Protein AF-A0A3N6A415-F1 (afdb_monomer)

Foldseek 3Di:
DDDDDDDDPPVVVVVVVVVVVVVVVVVVPPDPPPPPDDPVVLVVVLVVVVVCCVPPPCVPDDDDDPDDPPDDFAFQDKDWDPDADVHIWIWTQTQAQAIWIDPHPPPDIDHDCPSDSGNGWNDWYADPVGRVDIDTDD

Nearest PDB structures (foldseek):
  3acp-assembly1_A  TM=6.970E-01  e=1.785E+00  Saccharomyces cerevisiae
  4a2m-assembly2_C  TM=5.249E-01  e=1.175E+00  Bacteroides thetaiotaomicron VPI-5482
  2gnq-assembly1_A  TM=6.948E-01  e=2.267E+00  Homo sapiens
  6ven-assembly1_L  TM=6.297E-01  e=2.135E+00  Saccharomyces cerevisiae

Sequence (138 aa):
MGTRPYGQKQWQWVVSAVLAAALSAAAGLAQAPAVPPDVEVRLTGFEKLQEMRRQTPLGNLAWQFLGPTNISGRVTDVAAATPRGKTYTIYAATATGGVWRTDNEGVTWTPIFEQAPSTSIGDVTLAPSNENIVWIGT

pLDDT: mean 83.42, std 17.09, range [40.12, 98.31]

Structure (mmCIF, N/CA/C/O backbone):
data_AF-A0A3N6A415-F1
#
_entry.id   AF-A0A3N6A415-F1
#
loop_
_atom_site.group_PDB
_atom_site.id
_atom_site.type_symbol
_atom_site.label_atom_id
_atom_site.label_alt_id
_atom_site.label_comp_id
_atom_site.label_asym_id
_atom_site.label_entity_id
_atom_site.label_seq_id
_atom_site.pdbx_PDB_ins_code
_atom_site.Cartn_x
_atom_site.Cartn_y
_atom_site.Cartn_z
_atom_site.occupancy
_atom_site.B_iso_or_equiv
_atom_site.auth_seq_id
_atom_site.auth_comp_id
_atom_site.auth_asym_id
_atom_site.auth_atom_id
_atom_site.pdbx_PDB_model_num
ATOM 1 N N . MET A 1 1 ? 59.124 58.792 -23.014 1.00 42.00 1 MET A N 1
ATOM 2 C CA . MET A 1 1 ? 58.388 58.213 -21.870 1.00 42.00 1 MET A CA 1
ATOM 3 C C . MET A 1 1 ? 56.944 58.034 -22.313 1.00 42.00 1 MET A C 1
ATOM 5 O O . MET A 1 1 ? 56.219 59.011 -22.398 1.00 42.00 1 MET A O 1
ATOM 9 N N . GLY A 1 2 ? 56.568 56.840 -22.767 1.00 40.12 2 GLY A N 1
ATOM 10 C CA . GLY A 1 2 ? 55.241 56.594 -23.333 1.00 40.12 2 GLY A CA 1
ATOM 11 C C . GLY A 1 2 ? 54.891 55.124 -23.182 1.00 40.12 2 GLY A C 1
ATOM 12 O O . GLY A 1 2 ? 55.359 54.293 -23.953 1.00 40.12 2 GLY A O 1
ATOM 13 N N . THR A 1 3 ? 54.125 54.804 -22.146 1.00 52.69 3 THR A N 1
ATOM 14 C CA . THR A 1 3 ? 53.601 53.465 -21.887 1.00 52.69 3 THR A CA 1
ATOM 15 C C . THR A 1 3 ? 52.362 53.252 -22.758 1.00 52.69 3 THR A C 1
ATOM 17 O O . THR A 1 3 ? 51.349 53.929 -22.601 1.00 52.69 3 THR A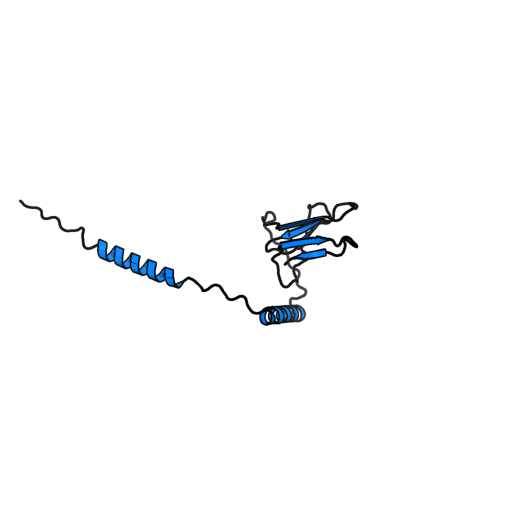 O 1
ATOM 20 N N . ARG A 1 4 ? 52.435 52.325 -23.719 1.00 48.41 4 ARG A N 1
ATOM 21 C CA . ARG A 1 4 ? 51.248 51.838 -24.439 1.00 48.41 4 ARG A CA 1
ATOM 22 C C . ARG A 1 4 ? 50.647 50.656 -23.663 1.00 48.41 4 ARG A C 1
ATOM 24 O O . ARG A 1 4 ? 51.408 49.758 -23.304 1.00 48.41 4 ARG A O 1
ATOM 31 N N . PRO A 1 5 ? 49.325 50.611 -23.416 1.00 51.84 5 PRO A N 1
ATOM 32 C CA . PRO A 1 5 ? 48.692 49.506 -22.709 1.00 51.84 5 PRO A CA 1
ATOM 33 C C . PRO A 1 5 ? 48.391 48.364 -23.690 1.00 51.84 5 PRO A C 1
ATOM 35 O O . PRO A 1 5 ? 47.730 48.568 -24.708 1.00 51.84 5 PRO A O 1
ATOM 38 N N . TYR A 1 6 ? 48.861 47.154 -23.391 1.00 55.06 6 TYR A N 1
ATOM 39 C CA . TYR A 1 6 ? 48.562 45.942 -24.159 1.00 55.06 6 TYR A CA 1
ATOM 40 C C . TYR A 1 6 ? 48.217 44.823 -23.172 1.00 55.06 6 TYR A C 1
ATOM 42 O O . TYR A 1 6 ? 49.012 44.549 -22.278 1.00 55.06 6 TYR A O 1
ATOM 50 N N . GLY A 1 7 ? 47.045 44.187 -23.305 1.00 57.47 7 GLY A N 1
ATOM 51 C CA . GLY A 1 7 ? 46.784 42.947 -22.553 1.00 57.47 7 GLY A CA 1
ATOM 52 C C . GLY A 1 7 ? 45.339 42.511 -22.291 1.00 57.47 7 GLY A C 1
ATOM 53 O O . GLY A 1 7 ? 45.153 41.432 -21.749 1.00 57.47 7 GLY A O 1
ATOM 54 N N . GLN A 1 8 ? 44.305 43.278 -22.653 1.00 55.91 8 GLN A N 1
ATOM 55 C CA . GLN A 1 8 ? 42.926 42.965 -22.213 1.00 55.91 8 GLN A CA 1
ATOM 56 C C . GLN A 1 8 ? 42.009 42.308 -23.271 1.00 55.91 8 GLN A C 1
ATOM 58 O O . GLN A 1 8 ? 40.953 41.795 -22.916 1.00 55.91 8 GLN A O 1
ATOM 63 N N . LYS A 1 9 ? 42.371 42.272 -24.566 1.00 54.88 9 LYS A N 1
ATOM 64 C CA . LYS A 1 9 ? 41.441 41.834 -25.638 1.00 54.88 9 LYS A CA 1
ATOM 65 C C . LYS A 1 9 ? 41.522 40.359 -26.063 1.00 54.88 9 LYS A C 1
ATOM 67 O O . LYS A 1 9 ? 40.580 39.876 -26.680 1.00 54.88 9 LYS A O 1
ATOM 72 N N . GLN A 1 10 ? 42.594 39.629 -25.745 1.00 52.72 10 GLN A N 1
ATOM 73 C CA . GLN A 1 10 ? 42.780 38.248 -26.231 1.00 52.72 10 GLN A CA 1
ATOM 74 C C . GLN A 1 10 ? 41.979 37.203 -25.430 1.00 52.72 10 GLN A C 1
ATOM 76 O O . GLN A 1 10 ? 41.535 36.206 -25.989 1.00 52.72 10 GLN A O 1
ATOM 81 N N . TRP A 1 11 ? 41.736 37.450 -24.141 1.00 53.06 11 TRP A N 1
ATOM 82 C CA . TRP A 1 11 ? 41.048 36.502 -23.257 1.00 53.06 11 TRP A CA 1
ATOM 83 C C . TRP A 1 11 ? 39.522 36.485 -23.419 1.00 53.06 11 TRP A C 1
ATOM 85 O O . TRP A 1 11 ? 38.894 35.463 -23.157 1.00 53.06 11 TRP A O 1
ATOM 95 N N . GLN A 1 12 ? 38.912 37.572 -23.899 1.00 52.28 12 GLN A N 1
ATOM 96 C CA . GLN A 1 12 ? 37.449 37.655 -23.995 1.00 52.28 12 GLN A CA 1
ATOM 97 C C . GLN A 1 12 ? 36.854 36.755 -25.090 1.00 52.28 12 GLN A C 1
ATOM 99 O O . GLN A 1 12 ? 35.773 36.200 -24.898 1.00 52.28 12 GLN A O 1
ATOM 104 N N . TRP A 1 13 ? 37.563 36.540 -26.202 1.00 52.00 13 TRP A N 1
ATOM 105 C CA . TRP A 1 13 ? 37.090 35.657 -27.277 1.00 52.00 13 TRP A CA 1
ATOM 106 C C . TRP A 1 13 ? 37.185 34.176 -26.905 1.00 52.00 13 TRP A C 1
ATOM 108 O O . TRP A 1 13 ? 36.287 33.409 -27.235 1.00 52.00 13 TRP A O 1
ATOM 118 N N . VAL A 1 14 ? 38.227 33.780 -26.164 1.00 59.16 14 VAL A N 1
ATOM 119 C CA . VAL A 1 14 ? 38.411 32.390 -25.714 1.00 59.16 14 VAL A CA 1
ATOM 120 C C . VAL A 1 14 ? 37.367 32.019 -24.661 1.00 59.16 14 VAL A C 1
ATOM 122 O O . VAL A 1 14 ? 36.734 30.974 -24.772 1.00 59.16 14 VAL A O 1
ATOM 125 N N . VAL A 1 15 ? 37.115 32.901 -23.688 1.00 59.19 15 VAL A N 1
ATOM 126 C CA . VAL A 1 15 ? 36.075 32.677 -22.669 1.00 59.19 15 VAL A CA 1
ATOM 127 C C . VAL A 1 15 ? 34.681 32.629 -23.307 1.00 59.19 15 VAL A C 1
ATOM 129 O O . VAL A 1 15 ? 33.895 31.746 -22.974 1.00 59.19 15 VAL A O 1
ATOM 132 N N . SER A 1 16 ? 34.398 33.499 -24.284 1.00 58.72 16 SER A N 1
ATOM 133 C CA . SER A 1 16 ? 33.115 33.497 -25.008 1.00 58.72 16 SER A CA 1
ATOM 134 C C . SER A 1 16 ? 32.921 32.246 -25.873 1.00 58.72 16 SER A C 1
ATOM 136 O O . SER A 1 16 ? 31.821 31.701 -25.920 1.00 58.72 16 SER A O 1
ATOM 138 N N . ALA A 1 17 ? 33.980 31.749 -26.521 1.00 58.44 17 ALA A N 1
ATOM 139 C CA . ALA A 1 17 ? 33.922 30.533 -27.333 1.00 58.44 17 ALA A CA 1
ATOM 140 C C . ALA A 1 17 ? 33.710 29.268 -26.481 1.00 58.44 17 ALA A C 1
ATOM 142 O O . ALA A 1 17 ? 32.936 28.391 -26.864 1.00 58.44 17 ALA A O 1
ATOM 143 N N . VAL A 1 18 ? 34.338 29.190 -25.302 1.00 59.75 18 VAL A N 1
ATOM 144 C CA . VAL A 1 18 ? 34.155 28.069 -24.363 1.00 59.75 18 VAL A CA 1
ATOM 145 C C . VAL A 1 18 ? 32.755 28.090 -23.736 1.00 59.75 18 VAL A C 1
ATOM 147 O O . VAL A 1 18 ? 32.120 27.041 -23.634 1.00 59.75 18 VAL A O 1
ATOM 150 N N . LEU A 1 19 ? 32.221 29.270 -23.395 1.00 53.72 19 LEU A N 1
ATOM 151 C CA . LEU A 1 19 ? 30.842 29.417 -22.908 1.00 53.72 19 LEU A CA 1
ATOM 152 C C . LEU A 1 19 ? 29.796 29.070 -23.978 1.00 53.72 19 LEU A C 1
ATOM 154 O O . LEU A 1 19 ? 28.812 28.403 -23.666 1.00 53.72 19 LEU A O 1
ATOM 158 N N . ALA A 1 20 ? 30.015 29.454 -25.239 1.00 54.91 20 ALA A N 1
ATOM 159 C CA . ALA A 1 20 ? 29.113 29.107 -26.338 1.00 54.91 20 ALA A CA 1
ATOM 160 C C . ALA A 1 20 ? 29.111 27.596 -26.642 1.00 54.91 20 ALA A C 1
ATOM 162 O O . ALA A 1 20 ? 28.049 27.015 -26.880 1.00 54.91 20 ALA A O 1
ATOM 163 N N . ALA A 1 21 ? 30.272 26.936 -26.574 1.00 53.84 21 ALA A N 1
ATOM 164 C CA . ALA A 1 21 ? 30.374 25.486 -26.746 1.00 53.84 21 ALA A CA 1
ATOM 165 C C . ALA A 1 21 ? 29.694 24.714 -25.596 1.00 53.84 21 ALA A C 1
ATOM 167 O O . ALA A 1 21 ? 28.992 23.734 -25.845 1.00 53.84 21 ALA A O 1
ATOM 168 N N . ALA A 1 22 ? 29.824 25.190 -24.352 1.00 53.59 22 ALA A N 1
ATOM 169 C CA . ALA A 1 22 ? 29.167 24.591 -23.189 1.00 53.59 22 ALA A CA 1
ATOM 170 C C . ALA A 1 22 ? 27.634 24.768 -23.203 1.00 53.59 22 ALA A C 1
ATOM 172 O O . ALA A 1 22 ? 26.910 23.838 -22.848 1.00 53.59 22 ALA A O 1
ATOM 173 N N . LEU A 1 23 ? 27.118 25.913 -23.673 1.00 50.44 23 LEU A N 1
ATOM 174 C CA . LEU A 1 23 ? 25.670 26.126 -23.824 1.00 50.44 23 LEU A CA 1
ATOM 175 C C . LEU A 1 23 ? 25.064 25.275 -24.952 1.00 50.44 23 LEU A C 1
ATOM 177 O O . LEU A 1 23 ? 23.938 24.797 -24.834 1.00 50.44 23 LEU A O 1
ATOM 181 N N . SER A 1 24 ? 25.822 25.047 -26.027 1.00 53.75 24 SER A N 1
ATOM 182 C CA . SER A 1 24 ? 25.368 24.249 -27.176 1.00 53.75 24 SER A CA 1
ATOM 183 C C . SER A 1 24 ? 25.317 22.748 -26.864 1.00 53.75 24 SER A C 1
ATOM 185 O O . SER A 1 24 ? 24.456 22.042 -27.381 1.00 53.75 24 SER A O 1
ATOM 187 N N . ALA A 1 25 ? 26.191 22.260 -25.977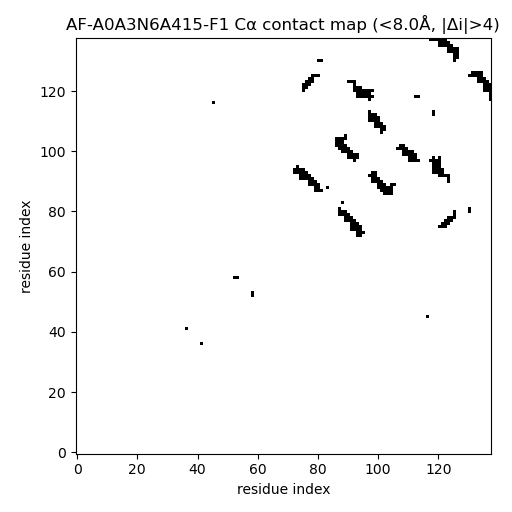 1.00 52.66 25 ALA A N 1
ATOM 188 C CA . ALA A 1 25 ? 26.169 20.871 -25.513 1.00 52.66 25 ALA A CA 1
ATOM 189 C C . ALA A 1 25 ? 24.998 20.577 -24.553 1.00 52.66 25 ALA A C 1
ATOM 191 O O . ALA A 1 25 ? 24.488 19.459 -24.529 1.00 52.66 25 ALA A O 1
ATOM 192 N N . ALA A 1 26 ? 24.527 21.576 -23.798 1.00 53.06 26 ALA A N 1
ATOM 193 C CA . ALA A 1 26 ? 23.403 21.416 -22.873 1.00 53.06 26 ALA A CA 1
ATOM 194 C C . ALA A 1 26 ? 22.036 21.335 -23.584 1.00 53.06 26 ALA A C 1
ATOM 196 O O . ALA A 1 26 ? 21.121 20.680 -23.087 1.00 53.06 26 ALA A O 1
ATOM 197 N N . ALA A 1 27 ? 21.897 21.946 -24.766 1.00 52.75 27 ALA A N 1
ATOM 198 C CA . ALA A 1 27 ? 20.644 21.944 -25.527 1.00 52.75 27 ALA A CA 1
ATOM 199 C C . ALA A 1 27 ? 20.294 20.573 -26.147 1.00 52.75 27 ALA A C 1
ATOM 201 O O . ALA A 1 27 ? 19.138 20.334 -26.489 1.00 52.75 27 ALA A O 1
ATOM 202 N N . GLY A 1 28 ? 21.266 19.660 -26.266 1.00 51.41 28 GLY A N 1
ATOM 203 C CA . GLY A 1 28 ? 21.072 18.316 -26.827 1.00 51.41 28 GLY A CA 1
ATOM 204 C C . GLY A 1 28 ? 20.596 17.250 -25.833 1.00 51.41 28 GLY A C 1
ATOM 205 O O . GLY A 1 28 ? 20.355 16.118 -26.242 1.00 51.41 28 GLY A O 1
ATOM 206 N N . LEU A 1 29 ? 20.462 17.580 -24.542 1.00 60.53 29 LEU A N 1
ATOM 207 C CA . LEU A 1 29 ? 20.059 16.631 -23.490 1.00 60.53 29 LEU A CA 1
ATOM 208 C C . LEU A 1 29 ? 18.565 16.678 -23.148 1.00 60.53 29 LEU A C 1
ATOM 210 O O . LEU A 1 29 ? 18.124 15.988 -22.229 1.00 60.53 29 LEU A O 1
ATOM 214 N N . ALA A 1 30 ? 17.767 17.456 -23.879 1.00 60.34 30 ALA A N 1
ATOM 215 C CA . ALA A 1 30 ? 16.319 17.373 -23.764 1.00 60.34 30 ALA A CA 1
ATOM 216 C C . ALA A 1 30 ? 15.847 16.063 -24.412 1.00 60.34 30 ALA A C 1
ATOM 218 O O . ALA A 1 30 ? 15.520 16.010 -25.596 1.00 60.34 30 ALA A O 1
ATOM 219 N N . GLN A 1 31 ? 15.852 14.984 -23.629 1.00 60.72 31 GLN A N 1
ATOM 220 C CA . GLN A 1 31 ? 15.193 13.740 -23.994 1.00 60.72 31 GLN A CA 1
ATOM 221 C C . GLN A 1 31 ? 13.735 14.088 -24.318 1.00 60.72 31 GLN A C 1
ATOM 223 O O . GLN A 1 31 ? 13.037 14.652 -23.472 1.00 60.72 31 GLN A O 1
ATOM 228 N N . ALA A 1 32 ? 13.288 13.813 -25.548 1.00 59.28 32 ALA A N 1
ATOM 229 C CA . ALA A 1 32 ? 11.878 13.956 -25.895 1.00 59.28 32 ALA A CA 1
ATOM 230 C C . ALA A 1 32 ? 11.041 13.222 -24.830 1.00 59.28 32 ALA A C 1
ATOM 232 O O . ALA A 1 32 ? 11.481 12.159 -24.373 1.00 59.28 32 ALA A O 1
ATOM 233 N N . PRO A 1 33 ? 9.886 13.772 -24.398 1.00 63.38 33 PRO A N 1
ATOM 234 C CA . PRO A 1 33 ? 9.063 13.107 -23.398 1.00 63.38 33 PRO A CA 1
ATOM 235 C C . PRO A 1 33 ? 8.813 11.681 -23.878 1.00 63.38 33 PRO A C 1
ATOM 237 O O . PRO A 1 33 ? 8.356 11.479 -25.004 1.00 63.38 33 PRO A O 1
ATOM 240 N N . ALA A 1 34 ? 9.202 10.700 -23.061 1.00 72.38 34 ALA A N 1
ATOM 241 C CA . ALA A 1 34 ? 9.028 9.304 -23.417 1.00 72.38 34 ALA A CA 1
ATOM 242 C C . ALA A 1 34 ? 7.544 9.090 -23.720 1.00 72.38 34 ALA A C 1
ATOM 244 O O . ALA 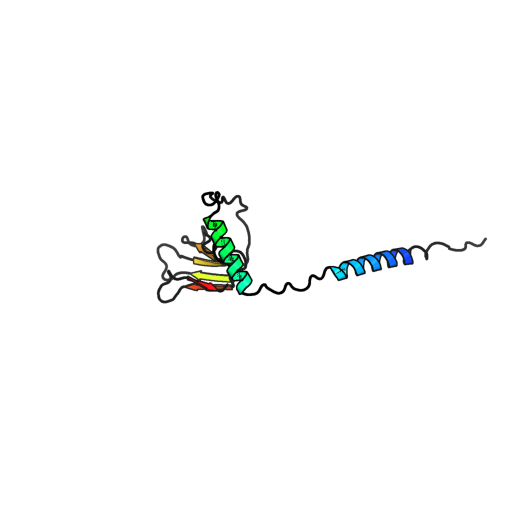A 1 34 ? 6.698 9.318 -22.852 1.00 72.38 34 ALA A O 1
ATOM 245 N N . VAL A 1 35 ? 7.226 8.698 -24.958 1.00 74.00 35 VAL A N 1
ATOM 246 C CA . VAL A 1 35 ? 5.868 8.275 -25.293 1.00 74.00 35 VAL A CA 1
ATOM 247 C C . VAL A 1 35 ? 5.563 7.112 -24.355 1.00 74.00 35 VAL A C 1
ATOM 249 O O . VAL A 1 35 ? 6.331 6.142 -24.345 1.00 74.00 35 VAL A O 1
ATOM 252 N N . PRO A 1 36 ? 4.519 7.208 -23.516 1.00 71.00 36 PRO A N 1
ATOM 253 C CA . PRO A 1 36 ? 4.203 6.124 -22.615 1.00 71.00 36 PRO A CA 1
ATOM 254 C C . PRO A 1 36 ? 3.960 4.868 -23.459 1.00 71.00 36 PRO A C 1
ATOM 256 O O . PRO A 1 36 ? 3.255 4.963 -24.465 1.00 71.00 36 PRO A O 1
ATOM 259 N N . PRO A 1 37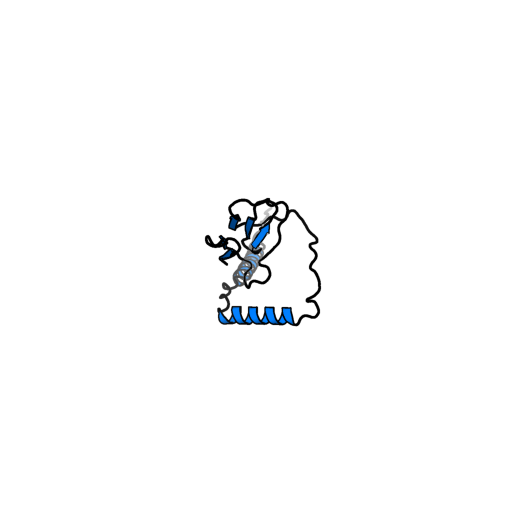 ? 4.540 3.712 -23.094 1.00 74.94 37 PRO A N 1
ATOM 260 C CA . PRO A 1 37 ? 4.330 2.491 -23.854 1.00 74.94 37 PRO A CA 1
ATOM 261 C C . PRO A 1 37 ? 2.833 2.202 -23.943 1.00 74.94 37 PRO A C 1
ATOM 263 O O . PRO A 1 37 ? 2.102 2.447 -22.971 1.00 74.94 37 PRO A O 1
ATOM 266 N N . ASP A 1 38 ? 2.419 1.705 -25.108 1.00 88.94 38 ASP A N 1
ATOM 267 C CA . ASP A 1 38 ? 1.041 1.316 -25.387 1.00 88.94 38 ASP A CA 1
ATOM 268 C C . ASP A 1 38 ? 0.508 0.336 -24.327 1.00 88.94 38 ASP A C 1
ATOM 270 O O . ASP A 1 38 ? 1.277 -0.364 -23.655 1.00 88.94 38 ASP A O 1
ATOM 274 N N . VAL A 1 39 ? -0.815 0.298 -24.153 1.00 86.31 39 VAL A N 1
ATOM 275 C CA . VAL A 1 39 ? -1.462 -0.556 -23.149 1.00 86.31 39 VAL A CA 1
ATOM 276 C C . VAL A 1 39 ? -1.076 -2.022 -23.333 1.00 86.31 39 VAL A C 1
ATOM 278 O O . VAL A 1 39 ? -0.782 -2.697 -22.347 1.00 86.31 39 VAL A O 1
ATOM 281 N N . GLU A 1 40 ? -0.975 -2.493 -24.577 1.00 89.94 40 GLU A N 1
ATOM 282 C CA . GLU A 1 40 ? -0.604 -3.874 -24.877 1.00 89.94 40 GLU A CA 1
ATOM 283 C C . GLU A 1 40 ? 0.820 -4.187 -24.400 1.00 89.94 40 GLU A C 1
ATOM 285 O O . GLU A 1 40 ? 1.062 -5.218 -23.770 1.00 89.94 40 GLU A O 1
ATOM 290 N N . VAL A 1 41 ? 1.756 -3.253 -24.595 1.00 90.25 41 VAL A N 1
ATOM 291 C CA . VAL A 1 41 ? 3.150 -3.385 -24.142 1.00 90.25 41 VAL A CA 1
ATOM 292 C C . VAL A 1 41 ? 3.236 -3.440 -22.614 1.00 90.25 41 VAL A C 1
ATOM 294 O O . VAL A 1 41 ? 4.020 -4.208 -22.055 1.00 90.25 41 VAL A O 1
ATOM 297 N N . ARG A 1 42 ? 2.420 -2.649 -21.908 1.00 87.50 42 ARG A N 1
ATOM 298 C CA . ARG A 1 42 ? 2.378 -2.665 -20.436 1.00 87.50 42 ARG A CA 1
ATOM 299 C C . ARG A 1 42 ? 1.824 -3.980 -19.896 1.00 87.50 42 ARG A C 1
ATOM 301 O O . ARG A 1 42 ? 2.392 -4.531 -18.954 1.00 87.50 42 ARG A O 1
ATOM 308 N N . LEU A 1 43 ? 0.736 -4.473 -20.488 1.00 90.31 43 LEU A N 1
ATOM 309 C CA . LEU A 1 43 ? 0.087 -5.714 -20.066 1.00 90.31 43 LEU A CA 1
ATOM 310 C C . LEU A 1 43 ? 0.991 -6.921 -20.312 1.00 90.31 43 LEU A C 1
ATOM 312 O O . LEU A 1 43 ? 1.262 -7.674 -19.381 1.00 90.31 43 LEU A O 1
ATOM 316 N N . THR A 1 44 ? 1.556 -7.039 -21.513 1.00 93.44 44 THR A N 1
ATOM 317 C CA . THR A 1 44 ? 2.509 -8.113 -21.840 1.00 93.44 44 THR A CA 1
ATOM 318 C C . THR A 1 44 ? 3.762 -8.062 -20.963 1.00 93.44 44 THR A C 1
ATOM 320 O O . THR A 1 44 ? 4.239 -9.096 -20.491 1.00 93.44 44 THR A O 1
ATOM 323 N N . GLY A 1 45 ? 4.279 -6.865 -20.664 1.00 92.19 45 GLY A N 1
ATOM 324 C CA . GLY A 1 45 ? 5.378 -6.688 -19.713 1.00 92.19 45 GLY A CA 1
ATOM 325 C C . GLY A 1 45 ? 5.029 -7.169 -18.300 1.00 92.19 45 GLY A C 1
ATOM 326 O O . GLY A 1 45 ? 5.822 -7.874 -17.669 1.00 92.19 45 GLY A O 1
ATOM 327 N N . PHE A 1 46 ? 3.831 -6.841 -17.810 1.00 92.75 46 PHE A N 1
ATOM 328 C CA . PHE A 1 46 ? 3.354 -7.294 -16.504 1.00 92.75 46 PHE A CA 1
ATOM 329 C C . PHE A 1 46 ? 3.137 -8.813 -16.459 1.00 92.75 46 PHE A C 1
ATOM 331 O O . PHE A 1 46 ? 3.573 -9.464 -15.512 1.00 92.75 46 PHE A O 1
ATOM 338 N N . GLU A 1 47 ? 2.553 -9.412 -17.495 1.00 94.69 47 GLU A N 1
ATOM 339 C CA . GLU A 1 47 ? 2.416 -10.869 -17.611 1.00 94.69 47 GLU A CA 1
ATOM 340 C C . GLU A 1 47 ? 3.778 -11.568 -17.588 1.00 94.69 47 GLU A C 1
ATOM 342 O O . GLU A 1 47 ? 3.971 -12.558 -16.874 1.00 94.69 47 GLU A O 1
ATOM 347 N N . LYS A 1 48 ? 4.761 -11.011 -18.305 1.00 95.38 48 LYS A N 1
ATOM 348 C CA . LYS A 1 48 ? 6.130 -11.526 -18.298 1.00 95.38 48 LYS A CA 1
ATOM 349 C C . LYS A 1 48 ? 6.765 -11.442 -16.910 1.00 95.38 48 LYS A C 1
ATOM 351 O O . LYS A 1 48 ? 7.421 -12.400 -16.497 1.00 95.38 48 LYS A O 1
ATOM 356 N N . LEU A 1 49 ? 6.564 -10.340 -16.180 1.00 93.38 49 LEU A N 1
ATOM 357 C CA . LEU A 1 49 ? 7.001 -10.196 -14.785 1.00 93.38 49 LEU A CA 1
ATOM 358 C C . LEU A 1 49 ? 6.393 -11.292 -13.898 1.00 93.38 49 LEU A C 1
ATOM 360 O O . LEU A 1 49 ? 7.120 -11.926 -13.132 1.00 93.38 49 LEU A O 1
ATOM 364 N N . GLN A 1 50 ? 5.084 -11.531 -14.014 1.00 94.12 50 GLN A N 1
ATOM 365 C CA . GLN A 1 50 ? 4.389 -12.564 -13.241 1.00 94.12 50 GLN A CA 1
ATOM 366 C C . GLN A 1 50 ? 4.953 -13.957 -13.535 1.00 94.12 50 GLN A C 1
ATOM 368 O O . GLN A 1 50 ? 5.176 -14.742 -12.613 1.00 94.12 50 GLN A O 1
ATOM 373 N N . GLU A 1 51 ? 5.259 -14.253 -14.799 1.00 95.62 51 GLU A N 1
ATOM 374 C CA . GLU A 1 51 ? 5.866 -15.530 -15.167 1.00 95.62 51 GLU A CA 1
ATOM 375 C C . GLU A 1 51 ? 7.276 -15.692 -14.590 1.00 95.62 51 GLU A C 1
ATOM 377 O O . GLU A 1 51 ? 7.585 -16.719 -13.988 1.00 95.62 51 GLU A O 1
ATOM 382 N N . MET A 1 52 ? 8.117 -14.659 -14.684 1.00 94.88 52 MET A N 1
ATOM 383 C CA . MET A 1 52 ? 9.453 -14.689 -14.077 1.00 94.88 52 MET A CA 1
ATOM 384 C C . MET A 1 52 ? 9.385 -14.874 -12.557 1.00 94.88 52 MET A C 1
ATOM 386 O O . MET A 1 52 ? 10.194 -15.607 -11.989 1.00 94.88 52 MET A O 1
ATOM 390 N N . ARG A 1 53 ? 8.400 -14.255 -11.895 1.00 91.56 53 ARG A N 1
ATOM 391 C CA . ARG A 1 53 ? 8.173 -14.424 -10.455 1.00 91.56 53 ARG A CA 1
ATOM 392 C C . ARG A 1 53 ? 7.771 -15.858 -10.099 1.00 91.56 53 ARG A C 1
ATOM 394 O O . ARG A 1 53 ? 8.220 -16.353 -9.073 1.00 91.56 53 ARG A O 1
ATOM 401 N N . ARG A 1 54 ? 6.974 -16.535 -10.933 1.00 92.94 54 ARG A N 1
ATOM 402 C CA . ARG A 1 54 ? 6.596 -17.947 -10.729 1.00 92.94 54 ARG A CA 1
ATOM 403 C C . ARG A 1 54 ? 7.751 -18.920 -10.956 1.00 92.94 54 ARG A C 1
ATOM 405 O O . ARG A 1 54 ? 7.828 -19.933 -10.272 1.00 92.94 54 ARG A O 1
ATOM 412 N N . GLN A 1 55 ? 8.628 -18.627 -11.914 1.00 96.12 55 GLN A N 1
ATOM 413 C CA . GLN A 1 55 ? 9.712 -19.529 -12.316 1.00 96.12 55 GLN A CA 1
ATOM 414 C C . GLN A 1 55 ? 11.023 -19.319 -11.545 1.00 96.12 55 GLN A C 1
ATOM 416 O O . GLN A 1 55 ? 11.933 -20.142 -11.649 1.00 96.12 55 GLN A O 1
ATOM 421 N N . THR A 1 56 ? 11.167 -18.213 -10.812 1.00 94.38 56 THR A N 1
ATOM 422 C CA . THR A 1 56 ? 12.446 -17.874 -10.178 1.00 94.38 56 THR A CA 1
ATOM 423 C C . THR A 1 56 ? 12.843 -18.886 -9.095 1.00 94.38 56 THR A C 1
ATOM 425 O O . THR A 1 56 ? 12.067 -19.137 -8.169 1.00 94.38 56 THR A O 1
ATOM 428 N N . PRO A 1 57 ? 14.084 -19.410 -9.115 1.00 94.75 57 PRO A N 1
ATOM 429 C CA . PRO A 1 57 ? 14.586 -20.276 -8.046 1.00 94.75 57 PRO A CA 1
ATOM 430 C C . PRO A 1 57 ? 14.750 -19.530 -6.710 1.00 94.75 57 PRO A C 1
ATOM 432 O O . PRO A 1 57 ? 14.964 -20.153 -5.674 1.00 94.75 57 PRO A O 1
ATOM 435 N N . LEU A 1 58 ? 14.645 -18.196 -6.721 1.00 92.75 58 LEU A N 1
ATOM 436 C CA . LEU A 1 58 ? 14.768 -17.328 -5.550 1.00 92.75 58 LEU A CA 1
ATOM 437 C C . LEU A 1 58 ? 13.413 -16.985 -4.907 1.00 92.75 58 LEU A C 1
ATOM 439 O O . LEU A 1 58 ? 13.374 -16.187 -3.976 1.00 92.75 58 LEU A O 1
ATOM 443 N N . GLY A 1 59 ? 12.302 -17.562 -5.384 1.00 89.25 59 GLY A N 1
ATOM 444 C CA . GLY A 1 59 ? 10.947 -17.174 -4.966 1.00 89.25 59 GLY A CA 1
ATOM 445 C C . GLY A 1 59 ? 10.645 -17.384 -3.478 1.00 89.25 59 GLY A C 1
ATOM 446 O O . GLY A 1 59 ? 9.768 -16.721 -2.936 1.00 89.25 59 GLY A O 1
ATOM 447 N N . ASN A 1 60 ? 11.404 -18.258 -2.811 1.00 91.00 60 ASN A N 1
ATOM 448 C CA . ASN A 1 60 ? 11.247 -18.567 -1.386 1.00 91.00 60 ASN A CA 1
ATOM 449 C C . ASN A 1 60 ? 12.154 -17.728 -0.469 1.00 91.00 60 ASN A C 1
ATOM 451 O O . ASN A 1 60 ? 12.160 -17.946 0.742 1.00 91.00 60 ASN A O 1
ATOM 455 N N . LEU A 1 61 ? 12.950 -16.804 -1.016 1.00 92.44 61 LEU A N 1
ATOM 456 C CA . LEU A 1 61 ? 13.751 -15.904 -0.193 1.00 92.44 61 LEU A CA 1
ATOM 457 C C . LEU A 1 61 ? 12.861 -14.818 0.413 1.00 92.44 61 LEU A C 1
ATOM 459 O O . LEU A 1 61 ? 12.116 -14.136 -0.290 1.00 92.44 61 LEU A O 1
ATOM 463 N N . ALA A 1 62 ? 12.966 -14.642 1.729 1.00 89.12 62 ALA A N 1
ATOM 464 C CA . ALA A 1 62 ? 12.283 -13.568 2.429 1.00 89.12 62 ALA A CA 1
ATOM 465 C C . ALA A 1 62 ? 13.076 -12.263 2.299 1.00 89.12 62 ALA A C 1
ATOM 467 O O . ALA A 1 62 ? 14.276 -12.219 2.581 1.00 89.12 62 ALA A O 1
ATOM 468 N N . TRP A 1 63 ? 12.391 -11.189 1.913 1.00 87.19 63 TRP A N 1
ATOM 469 C CA . TRP A 1 63 ? 12.955 -9.848 1.986 1.00 87.19 63 TRP A CA 1
ATOM 470 C C . TRP A 1 63 ? 13.069 -9.409 3.444 1.00 87.19 63 TRP A C 1
ATOM 472 O O . TRP A 1 63 ? 12.128 -9.548 4.224 1.00 87.19 63 TRP A O 1
ATOM 482 N N . GLN A 1 64 ? 14.224 -8.850 3.801 1.00 89.50 64 GLN A N 1
ATOM 483 C CA . GLN A 1 64 ? 14.457 -8.262 5.112 1.00 89.50 64 GLN A CA 1
ATOM 484 C C . GLN A 1 64 ? 14.585 -6.748 4.979 1.00 89.50 64 GLN A C 1
ATOM 486 O O . GLN A 1 64 ? 15.422 -6.239 4.235 1.00 89.50 64 GLN A O 1
ATOM 491 N N . PHE A 1 65 ? 13.776 -6.024 5.745 1.00 84.75 65 PHE A N 1
ATOM 492 C CA . PHE A 1 65 ? 13.926 -4.586 5.888 1.00 84.75 65 PHE A CA 1
ATOM 493 C C . PHE A 1 65 ? 15.157 -4.271 6.747 1.00 84.75 65 PHE A C 1
ATOM 495 O O . PHE A 1 65 ? 15.245 -4.713 7.892 1.00 84.75 65 PHE A O 1
ATOM 5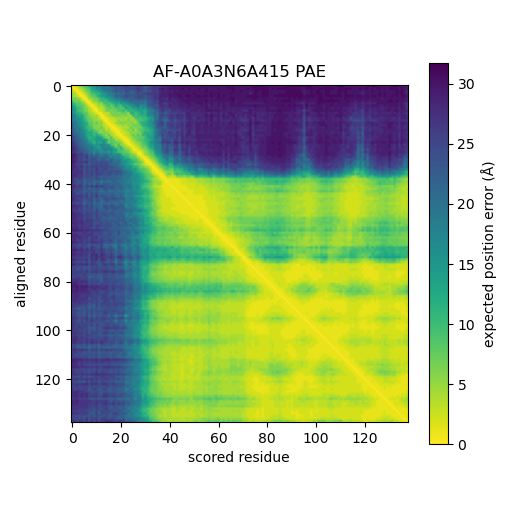02 N N . LEU A 1 66 ? 16.102 -3.504 6.199 1.00 91.44 66 LEU A N 1
ATOM 503 C CA . LEU A 1 66 ? 17.336 -3.112 6.894 1.00 91.44 66 LEU A CA 1
ATOM 504 C C . LEU A 1 66 ? 17.310 -1.668 7.427 1.00 91.44 66 LEU A C 1
ATOM 506 O O . LEU A 1 66 ? 18.269 -1.237 8.063 1.00 91.44 66 LEU A O 1
ATOM 510 N N . GLY A 1 67 ? 16.217 -0.927 7.216 1.00 87.69 67 GLY A N 1
ATOM 511 C CA . GLY A 1 67 ? 16.106 0.484 7.596 1.00 87.69 67 GLY A CA 1
ATOM 512 C C . GLY A 1 67 ? 16.419 1.462 6.454 1.00 87.69 67 GLY A C 1
ATOM 513 O O . GLY A 1 67 ? 16.681 1.030 5.329 1.00 87.69 67 GLY A O 1
ATOM 514 N N . PRO A 1 68 ? 16.396 2.784 6.732 1.00 84.88 68 PRO A N 1
ATOM 515 C CA . PRO A 1 68 ? 16.110 3.425 8.026 1.00 84.88 68 PRO A CA 1
ATOM 516 C C . PRO A 1 68 ? 14.608 3.433 8.368 1.00 84.88 68 PRO A C 1
ATOM 518 O O . PRO A 1 68 ? 13.773 3.375 7.481 1.00 84.88 68 PRO A O 1
ATOM 521 N N . THR A 1 69 ? 14.228 3.493 9.648 1.00 80.88 69 THR A N 1
ATOM 522 C CA . THR A 1 69 ? 12.813 3.391 10.085 1.00 80.88 69 THR A CA 1
ATOM 523 C C . THR A 1 69 ? 12.030 4.708 10.025 1.00 80.88 69 THR A C 1
ATOM 525 O O . THR A 1 69 ? 10.836 4.722 10.300 1.00 80.88 69 THR A O 1
ATOM 528 N N . ASN A 1 70 ? 12.682 5.821 9.683 1.00 82.25 70 ASN A N 1
ATOM 529 C CA . ASN A 1 70 ? 12.124 7.177 9.723 1.00 82.25 70 ASN A CA 1
ATOM 530 C C . ASN A 1 70 ? 11.947 7.799 8.325 1.00 82.25 70 ASN A C 1
ATOM 532 O O . ASN A 1 70 ? 12.152 8.999 8.140 1.00 82.25 70 ASN A O 1
ATOM 536 N N . ILE A 1 71 ? 11.612 6.984 7.327 1.00 80.12 71 ILE A N 1
ATOM 537 C CA . ILE A 1 71 ? 11.459 7.432 5.939 1.00 80.12 71 ILE A CA 1
ATOM 538 C C . ILE A 1 71 ? 10.149 8.214 5.796 1.00 80.12 71 ILE A C 1
ATOM 540 O O . ILE A 1 71 ? 9.099 7.750 6.239 1.00 80.12 71 ILE A O 1
ATOM 544 N N . SER A 1 72 ? 10.203 9.393 5.174 1.00 83.62 72 SER A N 1
ATOM 545 C CA . SER A 1 72 ? 8.998 10.138 4.804 1.00 83.62 72 SER A CA 1
ATOM 546 C C . SER A 1 72 ? 8.469 9.691 3.438 1.00 83.62 72 SER A C 1
ATOM 548 O O . SER A 1 72 ? 9.172 9.075 2.638 1.00 83.62 72 SER A O 1
ATOM 550 N N . GLY A 1 73 ? 7.212 10.018 3.158 1.00 89.12 73 GLY A N 1
ATOM 551 C CA . GLY A 1 73 ? 6.571 9.756 1.877 1.00 89.12 73 GLY A CA 1
ATOM 552 C C . GLY A 1 73 ? 5.339 10.636 1.708 1.00 89.12 73 GLY A C 1
ATOM 553 O O . GLY A 1 73 ? 4.866 11.248 2.666 1.00 89.12 73 GLY A O 1
ATOM 554 N N . ARG A 1 74 ? 4.818 10.715 0.480 1.00 95.75 74 ARG A N 1
ATOM 555 C CA . ARG A 1 74 ? 3.564 11.424 0.203 1.00 95.75 74 ARG A CA 1
ATOM 556 C C . ARG A 1 74 ? 2.399 10.446 0.297 1.00 95.75 74 ARG A C 1
ATOM 558 O O . ARG A 1 74 ? 2.260 9.584 -0.571 1.00 95.75 74 ARG A O 1
ATOM 565 N N . VAL A 1 75 ? 1.581 10.615 1.330 1.00 96.56 75 VAL A N 1
ATOM 566 C CA . VAL A 1 75 ? 0.270 9.967 1.453 1.00 96.56 75 VAL A CA 1
ATOM 567 C C . VAL A 1 75 ? -0.722 10.775 0.625 1.00 96.56 75 VAL A C 1
ATOM 569 O O . VAL A 1 75 ? -0.789 11.996 0.764 1.00 96.56 75 VAL A O 1
ATOM 572 N N . THR A 1 76 ? -1.407 10.108 -0.293 1.00 97.81 76 THR A N 1
ATOM 573 C CA . THR A 1 76 ? -2.376 10.720 -1.211 1.00 97.81 76 THR A CA 1
ATOM 574 C C . THR A 1 76 ? -3.793 10.628 -0.673 1.00 97.81 76 THR A C 1
ATOM 576 O O . THR A 1 76 ? -4.551 11.573 -0.857 1.00 97.81 76 THR A O 1
ATOM 579 N N . ASP A 1 77 ? -4.109 9.545 0.038 1.00 98.31 77 ASP A N 1
ATOM 580 C CA . ASP A 1 77 ? -5.422 9.313 0.630 1.00 98.31 77 ASP A CA 1
ATOM 581 C C . ASP A 1 77 ? -5.354 8.312 1.807 1.00 98.31 77 ASP A C 1
ATOM 583 O O . ASP A 1 77 ? -4.381 7.558 1.944 1.00 98.31 77 ASP A O 1
ATOM 587 N N . VAL A 1 78 ? -6.362 8.332 2.684 1.00 97.62 78 VAL A N 1
ATOM 588 C CA . VAL A 1 78 ? -6.488 7.456 3.858 1.00 97.62 78 VAL A CA 1
ATOM 589 C C . VAL A 1 78 ? -7.936 7.004 4.030 1.00 97.62 78 VAL A C 1
ATOM 591 O O . VAL A 1 78 ? -8.836 7.828 4.172 1.00 97.62 78 VAL A O 1
ATOM 594 N N . ALA A 1 79 ? -8.142 5.693 4.165 1.00 97.94 79 ALA A N 1
ATOM 595 C CA . ALA A 1 79 ? -9.438 5.101 4.488 1.00 97.94 79 ALA A CA 1
ATOM 596 C C . ALA A 1 79 ? -9.372 4.313 5.799 1.00 97.94 79 ALA A C 1
ATOM 598 O O . ALA A 1 79 ? -8.386 3.633 6.079 1.00 97.94 79 ALA A O 1
ATOM 599 N N . ALA A 1 80 ? -10.429 4.370 6.606 1.00 97.25 80 ALA A N 1
ATOM 600 C CA . ALA A 1 80 ? -10.523 3.633 7.863 1.00 97.25 80 ALA A CA 1
ATOM 601 C C . ALA A 1 80 ? -11.827 2.839 7.920 1.00 97.25 80 ALA A C 1
ATOM 603 O O . ALA A 1 80 ? -12.881 3.353 7.552 1.00 97.25 80 ALA A O 1
ATOM 604 N N . ALA A 1 81 ? -11.735 1.601 8.399 1.00 96.06 81 ALA A N 1
ATOM 605 C CA . ALA A 1 81 ? -12.885 0.728 8.574 1.00 96.06 81 ALA A CA 1
ATOM 606 C C . ALA A 1 81 ? -13.773 1.200 9.739 1.00 96.06 81 ALA A C 1
ATOM 608 O O . ALA A 1 81 ? -13.274 1.620 10.793 1.00 96.06 81 ALA A O 1
ATOM 609 N N . THR A 1 82 ? -15.088 1.107 9.558 1.00 93.75 82 THR A N 1
ATOM 610 C CA . THR A 1 82 ? -16.123 1.480 10.512 1.00 93.75 82 THR A CA 1
ATOM 611 C C . THR A 1 82 ? -17.206 0.392 10.656 1.00 93.75 82 THR A C 1
ATOM 613 O O . THR A 1 82 ? -17.648 -0.205 9.680 1.00 93.75 82 THR A O 1
ATOM 616 N N . PRO A 1 83 ? -17.710 0.134 11.880 1.00 92.19 83 PRO A N 1
ATOM 617 C CA . PRO A 1 83 ? -17.319 0.743 13.148 1.00 92.19 83 PRO A CA 1
ATOM 618 C C . PRO A 1 83 ? -15.952 0.237 13.638 1.00 92.19 83 PRO A C 1
ATOM 620 O O . PRO A 1 83 ? -15.440 -0.783 13.184 1.00 92.19 83 PRO A O 1
ATOM 623 N N . ARG A 1 84 ? -15.369 0.937 14.618 1.00 92.00 84 ARG A N 1
ATOM 624 C CA . ARG A 1 84 ? -14.135 0.492 15.281 1.00 92.00 84 ARG A CA 1
ATOM 625 C C . ARG A 1 84 ? -14.333 -0.902 15.889 1.00 92.00 84 ARG A C 1
ATOM 627 O O . ARG A 1 84 ? -15.272 -1.108 16.656 1.00 92.00 84 ARG A O 1
ATOM 634 N N . GLY A 1 85 ? -13.419 -1.824 15.591 1.00 90.19 85 GLY A N 1
ATOM 635 C CA . GLY A 1 85 ? -13.303 -3.098 16.298 1.00 90.19 85 GLY A CA 1
ATOM 636 C C . GLY A 1 85 ? -12.573 -2.931 17.636 1.00 90.19 85 GLY A C 1
ATOM 637 O O . GLY A 1 85 ? -12.787 -1.970 18.372 1.00 90.19 85 GLY A O 1
ATOM 638 N N . LYS A 1 86 ? -11.643 -3.846 17.945 1.00 93.94 86 LYS A N 1
ATOM 639 C CA . LYS A 1 86 ? -10.697 -3.659 19.065 1.00 93.94 86 LYS A CA 1
ATOM 640 C C . LYS A 1 86 ? -9.782 -2.445 18.834 1.00 93.94 86 LYS A C 1
ATOM 642 O O . LYS A 1 86 ? -9.432 -1.739 19.773 1.00 93.94 86 LYS A O 1
ATOM 647 N N . THR A 1 87 ? -9.419 -2.234 17.577 1.00 95.75 87 THR A N 1
ATOM 648 C CA . THR A 1 87 ? -8.593 -1.153 17.031 1.00 95.75 87 THR A CA 1
ATOM 649 C C . THR A 1 87 ? -9.187 -0.739 15.683 1.00 95.75 87 THR A C 1
ATOM 651 O O . THR A 1 87 ? -10.035 -1.450 15.134 1.00 95.75 87 THR A O 1
ATOM 654 N N . TYR A 1 88 ? -8.780 0.414 15.149 1.00 95.75 88 TYR A N 1
ATOM 655 C CA . TYR A 1 88 ? -9.091 0.754 13.758 1.00 95.75 88 TYR A CA 1
ATOM 656 C C . TYR A 1 88 ? -8.192 -0.025 12.794 1.00 95.75 88 TYR A C 1
ATOM 658 O O . TYR A 1 88 ? -6.970 -0.052 12.971 1.00 95.75 88 TYR A O 1
ATOM 666 N N . THR A 1 89 ? -8.803 -0.589 11.751 1.00 96.94 89 THR A N 1
ATOM 667 C CA . THR A 1 89 ? -8.084 -0.965 10.532 1.00 96.94 89 THR A CA 1
ATOM 668 C C . THR A 1 89 ? -8.038 0.262 9.628 1.00 96.94 89 THR A C 1
ATOM 670 O O . THR A 1 89 ? -9.080 0.835 9.307 1.00 96.94 89 THR A O 1
ATOM 673 N N . ILE A 1 90 ? -6.835 0.694 9.258 1.00 97.81 90 ILE A N 1
ATOM 674 C CA . ILE A 1 90 ? -6.602 1.905 8.463 1.00 97.81 90 ILE A CA 1
ATOM 675 C C . ILE A 1 90 ? -5.740 1.539 7.258 1.00 97.81 90 ILE A C 1
ATOM 677 O O . ILE A 1 90 ? -4.796 0.755 7.369 1.00 97.81 90 ILE A O 1
ATOM 681 N N . TYR A 1 91 ? -6.061 2.131 6.117 1.00 97.88 91 TYR A N 1
ATOM 682 C CA . TYR A 1 91 ? -5.359 2.002 4.853 1.00 97.88 91 TYR A CA 1
ATOM 683 C C . TYR A 1 91 ? -4.810 3.367 4.448 1.00 97.88 91 TYR A C 1
ATOM 685 O O . TYR A 1 91 ? -5.523 4.363 4.517 1.00 97.88 91 TYR A O 1
ATOM 693 N N . ALA A 1 92 ? -3.557 3.413 4.012 1.00 97.44 92 ALA A N 1
ATOM 694 C CA . ALA A 1 92 ? -2.912 4.611 3.495 1.00 97.44 92 ALA A CA 1
ATOM 695 C C . ALA A 1 92 ? -2.474 4.372 2.048 1.00 97.44 92 ALA A C 1
ATOM 697 O O . ALA A 1 92 ? -1.668 3.476 1.774 1.00 97.44 92 ALA A O 1
ATOM 698 N N . ALA A 1 93 ? -2.999 5.181 1.131 1.00 97.62 93 ALA A N 1
ATOM 699 C CA . ALA A 1 93 ? -2.537 5.264 -0.245 1.00 97.62 93 ALA A CA 1
ATOM 700 C C . ALA A 1 93 ? -1.310 6.173 -0.319 1.00 97.62 93 ALA A C 1
ATOM 702 O O . ALA A 1 93 ? -1.268 7.248 0.283 1.00 97.62 93 ALA A O 1
ATOM 703 N N . THR A 1 94 ? -0.293 5.749 -1.063 1.00 96.62 94 THR A N 1
ATOM 704 C CA . THR A 1 94 ? 0.932 6.531 -1.228 1.00 96.62 94 THR A CA 1
ATOM 705 C C . THR A 1 94 ? 1.211 6.813 -2.695 1.00 96.62 94 THR A C 1
ATOM 707 O O . THR A 1 94 ? 0.905 6.018 -3.581 1.00 96.62 94 THR A O 1
ATOM 710 N N . ALA A 1 95 ? 1.850 7.950 -2.956 1.00 95.88 95 ALA A N 1
ATOM 711 C CA . ALA A 1 95 ? 2.087 8.419 -4.315 1.00 95.88 95 ALA A CA 1
ATOM 712 C C . ALA A 1 95 ? 2.974 7.499 -5.169 1.00 95.88 95 ALA A C 1
ATOM 714 O O . ALA A 1 95 ? 2.879 7.556 -6.388 1.00 95.88 95 ALA A O 1
ATOM 715 N N . THR A 1 96 ? 3.873 6.720 -4.560 1.00 92.25 96 THR A N 1
ATOM 716 C CA . THR A 1 96 ? 4.812 5.830 -5.275 1.00 92.25 96 THR A CA 1
ATOM 717 C C . THR A 1 96 ? 5.142 4.534 -4.526 1.00 92.25 96 THR A C 1
ATOM 719 O O . THR A 1 96 ? 5.927 3.729 -5.028 1.00 92.25 96 THR A O 1
ATOM 722 N N . GLY A 1 97 ? 4.574 4.320 -3.335 1.00 92.38 97 GLY A N 1
ATOM 723 C CA . GLY A 1 97 ? 4.891 3.202 -2.441 1.00 92.38 97 GLY A CA 1
ATOM 724 C C . GLY A 1 97 ? 3.746 2.205 -2.256 1.00 92.38 97 GLY A C 1
ATOM 725 O O . GLY A 1 97 ? 3.774 1.436 -1.299 1.00 92.38 97 GLY A O 1
ATOM 726 N N . GLY A 1 98 ? 2.726 2.235 -3.119 1.00 95.75 98 GLY A N 1
ATOM 727 C CA . GLY A 1 98 ? 1.560 1.364 -3.013 1.00 95.75 98 GLY A CA 1
ATOM 728 C C . GLY A 1 98 ? 0.638 1.712 -1.841 1.00 95.75 98 GLY A C 1
ATOM 729 O O . GLY A 1 98 ? 0.546 2.866 -1.409 1.00 95.75 98 GLY A O 1
ATOM 730 N N . VAL A 1 99 ? -0.064 0.693 -1.343 1.00 97.06 99 VAL A N 1
ATOM 731 C CA . VAL A 1 99 ? -1.038 0.800 -0.251 1.00 97.06 99 VAL A CA 1
ATOM 732 C C . VAL A 1 99 ? -0.507 0.081 0.977 1.00 97.06 99 VAL A C 1
ATOM 734 O O . VAL A 1 99 ? -0.031 -1.056 0.891 1.00 97.06 99 VAL A O 1
ATOM 737 N N . TRP A 1 100 ? -0.642 0.742 2.119 1.00 96.12 100 TRP A N 1
ATOM 738 C CA . TRP A 1 100 ? -0.230 0.240 3.420 1.00 96.12 100 TRP A CA 1
ATOM 739 C C . TRP A 1 100 ? -1.449 0.060 4.311 1.00 96.12 100 TRP A C 1
ATOM 741 O O . TRP A 1 100 ? -2.343 0.899 4.308 1.00 96.12 100 TRP A O 1
ATOM 751 N N . ARG A 1 101 ? -1.476 -1.018 5.090 1.00 96.81 101 ARG A N 1
ATOM 752 C CA . ARG A 1 101 ? -2.529 -1.320 6.062 1.00 96.81 101 ARG A CA 1
ATOM 753 C C . ARG A 1 101 ? -1.954 -1.360 7.470 1.00 96.81 101 ARG A C 1
ATOM 755 O O . ARG A 1 101 ? -0.870 -1.895 7.681 1.00 96.81 101 ARG A O 1
ATOM 762 N N . THR A 1 102 ? -2.710 -0.868 8.436 1.00 97.25 102 THR A N 1
ATOM 763 C CA . THR A 1 102 ? -2.472 -1.078 9.864 1.00 97.25 102 THR A CA 1
ATOM 764 C C . THR A 1 102 ? -3.732 -1.640 10.509 1.00 97.25 102 THR A C 1
ATOM 766 O O . THR A 1 102 ? -4.838 -1.235 10.167 1.00 97.25 102 THR A O 1
ATOM 769 N N . ASP A 1 103 ? -3.557 -2.567 11.448 1.00 96.75 103 ASP A N 1
ATOM 770 C CA . ASP A 1 103 ? -4.625 -3.098 12.308 1.00 96.75 103 ASP A CA 1
ATOM 771 C C . ASP A 1 103 ? -4.423 -2.685 13.776 1.00 96.75 103 ASP A C 1
ATOM 773 O O . ASP A 1 103 ? -5.059 -3.217 14.685 1.00 96.75 103 ASP A O 1
ATOM 777 N N . ASN A 1 104 ? -3.491 -1.767 14.038 1.00 96.00 104 ASN A N 1
ATOM 778 C CA . ASN A 1 104 ? -3.120 -1.321 15.378 1.00 96.00 104 ASN A CA 1
ATOM 779 C C . ASN A 1 104 ? -2.934 0.197 15.442 1.00 96.00 104 ASN A C 1
ATOM 781 O O . ASN A 1 104 ? -1.988 0.686 16.052 1.00 96.00 104 ASN A O 1
ATOM 785 N N . GLU A 1 105 ? -3.858 0.933 14.817 1.00 94.94 105 GLU A N 1
ATOM 786 C CA . GLU A 1 105 ? -3.968 2.397 14.941 1.00 94.94 105 GLU A CA 1
ATOM 787 C C . GLU A 1 105 ? -2.692 3.146 14.521 1.00 94.94 105 GLU A C 1
ATOM 789 O O . GLU A 1 105 ? -2.371 4.207 15.046 1.00 94.94 105 GLU A O 1
ATOM 794 N N . GLY A 1 106 ? -1.959 2.593 13.549 1.00 93.69 106 GLY A N 1
ATOM 795 C CA . GLY A 1 106 ? -0.777 3.221 12.964 1.00 93.69 106 GLY A CA 1
ATOM 796 C C . GLY A 1 106 ? 0.541 2.916 13.673 1.00 93.69 106 GLY A C 1
ATOM 797 O O . GLY A 1 106 ? 1.562 3.472 13.270 1.00 93.69 106 GLY A O 1
ATOM 798 N N . VAL A 1 107 ? 0.557 2.026 14.676 1.00 93.81 107 VAL A N 1
ATOM 799 C CA . VAL A 1 107 ? 1.799 1.601 15.353 1.00 93.81 107 VAL A CA 1
ATOM 800 C C . VAL A 1 107 ? 2.706 0.811 14.405 1.00 93.81 107 VAL A C 1
ATOM 802 O O . VAL A 1 107 ? 3.914 1.036 14.374 1.00 93.81 107 VAL A O 1
ATOM 805 N N . THR A 1 108 ? 2.139 -0.097 13.607 1.00 92.62 108 THR A N 1
ATOM 806 C CA . THR A 1 108 ? 2.860 -0.823 12.550 1.00 92.62 108 THR A CA 1
ATOM 807 C C . THR A 1 108 ? 2.048 -0.872 11.267 1.00 92.62 108 THR A C 1
ATOM 809 O O . THR A 1 108 ? 0.821 -0.973 11.311 1.00 92.62 108 THR A O 1
ATOM 812 N N . TRP A 1 109 ? 2.747 -0.880 10.133 1.00 93.50 109 TRP A N 1
ATOM 813 C CA . TRP A 1 109 ? 2.148 -0.907 8.804 1.00 93.50 109 TRP A CA 1
ATOM 814 C C . TRP A 1 109 ? 2.665 -2.092 7.990 1.00 93.50 109 TRP A C 1
ATOM 816 O O . TRP A 1 109 ? 3.849 -2.424 8.037 1.00 93.50 109 TRP A O 1
ATOM 826 N N . THR A 1 110 ? 1.773 -2.712 7.227 1.00 93.69 110 THR A N 1
ATOM 827 C CA . THR A 1 110 ? 2.063 -3.816 6.311 1.00 93.69 110 THR A CA 1
ATOM 828 C C . THR A 1 110 ? 1.732 -3.375 4.886 1.00 93.69 110 THR A C 1
ATOM 830 O O . THR A 1 110 ? 0.620 -2.888 4.659 1.00 93.69 110 THR A O 1
ATOM 833 N N . PRO A 1 111 ? 2.648 -3.524 3.914 1.00 93.75 111 PRO A N 1
ATOM 834 C CA . PRO A 1 111 ? 2.333 -3.244 2.521 1.00 93.75 111 PRO A CA 1
ATOM 835 C C . PRO A 1 111 ? 1.391 -4.330 1.980 1.00 93.75 111 PRO A C 1
ATOM 837 O O . PRO A 1 111 ? 1.600 -5.518 2.215 1.00 93.75 111 PRO A O 1
ATOM 840 N N . ILE A 1 112 ? 0.334 -3.935 1.267 1.00 94.62 112 ILE A N 1
ATOM 841 C CA . ILE A 1 112 ? -0.681 -4.871 0.736 1.00 94.62 112 ILE A CA 1
ATOM 842 C C . ILE A 1 112 ? -0.831 -4.812 -0.791 1.00 94.62 112 ILE A C 1
ATOM 844 O O . ILE A 1 112 ? -1.655 -5.525 -1.356 1.00 94.62 112 ILE A O 1
ATOM 848 N N . PHE A 1 113 ? -0.039 -3.976 -1.470 1.00 94.19 113 PHE A N 1
ATOM 849 C CA . PHE A 1 113 ? -0.175 -3.697 -2.908 1.00 94.19 113 PHE A CA 1
ATOM 850 C C . PHE A 1 113 ? 1.133 -3.895 -3.699 1.00 94.19 113 PHE A C 1
ATOM 852 O O . 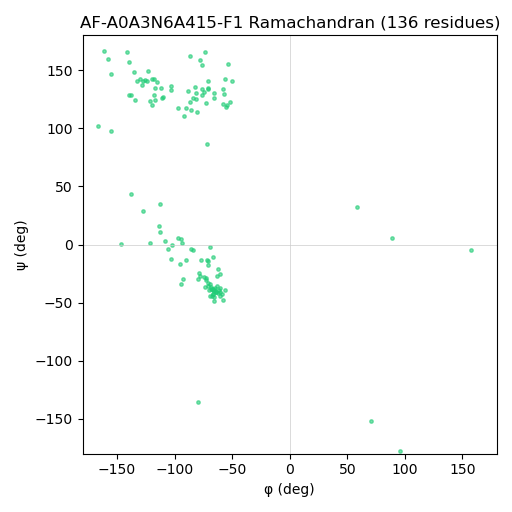PHE A 1 113 ? 1.369 -3.251 -4.714 1.00 94.19 113 PHE A O 1
ATOM 859 N N . GLU A 1 114 ? 2.012 -4.790 -3.243 1.00 88.69 114 GLU A N 1
ATOM 860 C CA . GLU A 1 114 ? 3.362 -4.974 -3.816 1.00 88.69 114 GLU A CA 1
ATOM 861 C C . GLU A 1 114 ? 3.397 -5.757 -5.138 1.00 88.69 114 GLU A C 1
ATOM 863 O O . GLU A 1 114 ? 4.427 -5.834 -5.810 1.00 88.69 114 GLU A O 1
ATOM 868 N N . GLN A 1 115 ? 2.296 -6.417 -5.496 1.00 88.81 115 GLN A N 1
ATOM 869 C CA . GLN A 1 115 ? 2.232 -7.307 -6.663 1.00 88.81 115 GLN A CA 1
ATOM 870 C C . GLN A 1 115 ? 1.418 -6.723 -7.822 1.00 88.81 115 GLN A C 1
ATOM 872 O O . GLN A 1 115 ? 1.225 -7.392 -8.837 1.00 88.81 115 GLN A O 1
ATOM 877 N N . ALA A 1 116 ? 0.940 -5.493 -7.657 1.00 90.56 116 ALA A N 1
ATOM 878 C CA . ALA A 1 116 ? 0.159 -4.779 -8.647 1.00 90.56 116 ALA A CA 1
ATOM 879 C C . ALA A 1 116 ? 1.048 -4.195 -9.764 1.00 90.56 116 ALA A C 1
ATOM 881 O O . ALA A 1 116 ? 2.248 -3.995 -9.565 1.00 90.56 116 ALA A O 1
ATOM 882 N N . PRO A 1 117 ? 0.476 -3.891 -10.943 1.00 88.94 117 PRO A N 1
ATOM 883 C CA . PRO A 1 117 ? 1.216 -3.302 -12.062 1.00 88.94 117 PRO A CA 1
ATOM 884 C C . PRO A 1 117 ? 1.629 -1.836 -11.837 1.00 88.94 117 PRO A C 1
ATOM 886 O O . PRO A 1 117 ? 2.463 -1.324 -12.579 1.00 88.94 117 PRO A O 1
ATOM 889 N N . SER A 1 118 ? 1.056 -1.159 -10.836 1.00 90.12 118 SER A N 1
ATOM 890 C CA . SER A 1 118 ? 1.372 0.225 -10.468 1.00 90.12 118 SER A CA 1
ATOM 891 C C . SER A 1 118 ? 1.640 0.327 -8.971 1.00 90.12 118 SER A C 1
ATOM 893 O O . SER A 1 118 ? 0.958 -0.308 -8.170 1.00 90.12 118 SER A O 1
ATOM 895 N N . THR A 1 119 ? 2.607 1.162 -8.594 1.00 92.81 119 THR A N 1
ATOM 896 C CA . THR A 1 119 ? 2.841 1.567 -7.199 1.00 92.81 119 THR A CA 1
ATOM 897 C C . THR A 1 119 ? 2.384 2.999 -6.921 1.00 9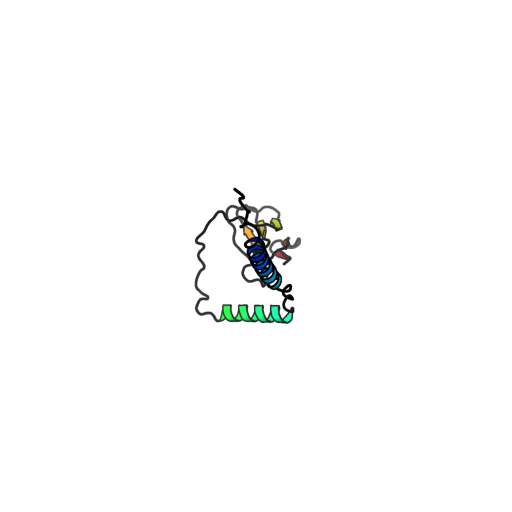2.81 119 THR A C 1
ATOM 899 O O . THR A 1 119 ? 2.469 3.458 -5.781 1.00 92.81 119 THR A O 1
ATOM 902 N N . SER A 1 120 ? 1.918 3.711 -7.951 1.00 94.75 120 SER A N 1
ATOM 903 C CA . SER A 1 120 ? 1.361 5.054 -7.829 1.00 94.75 120 SER A CA 1
ATOM 904 C C . SER A 1 120 ? -0.108 4.947 -7.484 1.00 94.75 120 SER A C 1
ATOM 906 O O . SER A 1 120 ? -0.871 4.422 -8.288 1.00 94.75 120 SER A O 1
ATOM 908 N N . ILE A 1 121 ? -0.484 5.422 -6.298 1.00 97.38 121 ILE A N 1
ATOM 909 C CA . ILE A 1 121 ? -1.859 5.351 -5.812 1.00 97.38 121 ILE A CA 1
ATOM 910 C C . ILE A 1 121 ? -2.401 6.763 -5.630 1.00 97.38 121 ILE A C 1
ATOM 912 O O . ILE A 1 121 ? -1.812 7.583 -4.919 1.00 97.38 121 ILE A O 1
ATOM 916 N N . GLY A 1 122 ? -3.519 7.048 -6.286 1.00 96.88 122 GLY A N 1
ATOM 917 C CA . GLY A 1 122 ? -4.234 8.315 -6.185 1.00 96.88 122 GLY A CA 1
ATOM 918 C C . GLY A 1 122 ? -5.335 8.314 -5.127 1.00 96.88 122 GLY A C 1
ATOM 919 O O . GLY A 1 122 ? -5.598 9.371 -4.568 1.00 96.88 122 GLY A O 1
ATOM 920 N N . ASP A 1 123 ? -5.946 7.157 -4.859 1.00 97.38 123 ASP A N 1
ATOM 921 C CA . ASP A 1 123 ? -7.158 7.048 -4.035 1.00 97.38 123 ASP A CA 1
ATOM 922 C C . ASP A 1 123 ? -7.292 5.648 -3.408 1.00 97.38 123 ASP A C 1
ATOM 924 O O . ASP A 1 123 ? -6.895 4.651 -4.028 1.00 97.38 123 ASP A O 1
ATOM 928 N N . VAL A 1 124 ? -7.855 5.554 -2.200 1.00 98.00 124 VAL A N 1
ATOM 929 C CA . VAL A 1 124 ? -8.216 4.287 -1.548 1.00 98.00 124 VAL A CA 1
ATOM 930 C C . VAL A 1 124 ? -9.582 4.396 -0.878 1.00 98.00 124 VAL A C 1
ATOM 932 O O . VAL A 1 124 ? -9.833 5.251 -0.045 1.00 98.00 124 VAL A O 1
ATOM 935 N N . THR A 1 125 ? -10.483 3.459 -1.161 1.00 97.69 125 THR A N 1
ATOM 936 C CA . THR A 1 125 ? -11.793 3.446 -0.502 1.00 97.69 125 THR A CA 1
ATOM 937 C C . THR A 1 125 ? -12.242 2.043 -0.124 1.00 97.69 125 THR A C 1
ATOM 939 O O . THR A 1 125 ? -11.781 1.044 -0.679 1.00 97.69 125 THR A O 1
ATOM 942 N N . LEU A 1 126 ? -13.140 1.962 0.855 1.00 97.88 126 LEU A N 1
ATOM 943 C CA . LEU A 1 126 ? -13.720 0.715 1.345 1.00 97.88 126 LEU A CA 1
ATOM 944 C C . LEU A 1 126 ? -15.134 0.578 0.793 1.00 97.88 126 LEU A C 1
ATOM 946 O O . LEU A 1 126 ? -15.901 1.541 0.779 1.00 97.88 126 LEU A O 1
ATOM 950 N N . ALA A 1 127 ? -15.495 -0.617 0.324 1.00 97.25 127 ALA A N 1
ATOM 951 C CA . ALA A 1 127 ? -16.832 -0.831 -0.210 1.00 97.25 127 ALA A CA 1
ATOM 952 C C . ALA A 1 127 ? -17.884 -0.676 0.910 1.00 97.25 127 ALA A C 1
ATOM 954 O O . ALA A 1 127 ? -17.817 -1.415 1.895 1.00 97.25 127 ALA A O 1
ATOM 955 N N . PRO A 1 128 ? -18.916 0.179 0.747 1.00 94.25 128 PRO A N 1
ATOM 956 C CA . PRO A 1 128 ? -19.919 0.405 1.795 1.00 94.25 128 PRO A CA 1
ATOM 957 C C . PRO A 1 128 ? -20.707 -0.850 2.192 1.00 94.25 128 PRO A C 1
ATOM 959 O O . PRO A 1 128 ? -21.232 -0.942 3.296 1.00 94.25 128 PRO A O 1
ATOM 962 N N . SER A 1 129 ? -20.816 -1.826 1.286 1.00 95.38 129 SER A N 1
ATOM 963 C CA . SER A 1 129 ? -21.504 -3.096 1.534 1.00 95.38 129 SER A CA 1
ATOM 964 C C . SER A 1 129 ? -20.679 -4.090 2.353 1.00 95.38 129 SER A C 1
ATOM 966 O O . SER A 1 129 ? -21.242 -4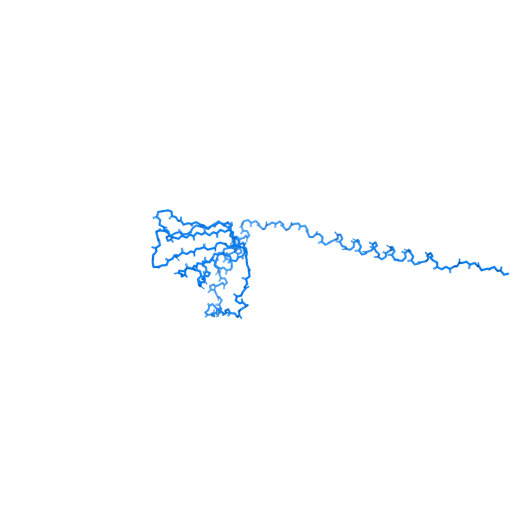.994 2.964 1.00 95.38 129 SER A O 1
ATOM 968 N N . ASN A 1 130 ? -19.349 -3.993 2.283 1.00 95.00 130 ASN A N 1
ATOM 969 C CA . ASN A 1 130 ? -18.412 -4.893 2.943 1.00 95.00 130 ASN A CA 1
ATOM 970 C C . ASN A 1 130 ? -17.014 -4.269 2.914 1.00 95.00 130 ASN A C 1
ATOM 972 O O . ASN A 1 130 ? -16.311 -4.367 1.908 1.00 95.00 130 ASN A O 1
ATOM 976 N N . GLU A 1 131 ? -16.587 -3.698 4.034 1.00 93.75 131 GLU A N 1
ATOM 977 C CA . GLU A 1 131 ? -15.300 -3.007 4.145 1.00 93.75 131 GLU A CA 1
ATOM 978 C C . GLU A 1 131 ? -14.073 -3.938 4.063 1.00 93.75 131 GLU A C 1
ATOM 980 O O . GLU A 1 131 ? -12.941 -3.465 4.028 1.00 93.75 131 GLU A O 1
ATOM 985 N N . ASN A 1 132 ? -14.265 -5.261 3.954 1.00 91.69 132 ASN A N 1
ATOM 986 C CA . ASN A 1 132 ? -13.185 -6.179 3.565 1.00 91.69 132 ASN A CA 1
ATOM 987 C C . ASN A 1 132 ? -12.802 -6.049 2.080 1.00 91.69 132 ASN A C 1
ATOM 989 O O . ASN A 1 132 ? -11.788 -6.603 1.653 1.00 91.69 132 ASN A O 1
ATOM 993 N N . ILE A 1 133 ? -13.622 -5.363 1.281 1.00 95.88 133 ILE A N 1
ATOM 994 C CA . ILE A 1 133 ? -13.350 -5.070 -0.123 1.00 95.88 133 ILE A CA 1
ATOM 995 C C . ILE A 1 133 ? -12.766 -3.661 -0.203 1.00 95.88 133 ILE A C 1
ATOM 997 O O . ILE A 1 133 ? -13.434 -2.681 0.127 1.00 95.88 133 ILE A O 1
ATOM 1001 N N . VAL A 1 134 ? -11.526 -3.577 -0.678 1.00 96.19 134 VAL A N 1
ATOM 1002 C CA . VAL A 1 134 ? -10.770 -2.330 -0.815 1.00 96.19 134 VAL A CA 1
ATOM 1003 C C . VAL A 1 134 ? -10.624 -1.998 -2.298 1.00 96.19 134 VAL A C 1
ATOM 1005 O O . VAL A 1 134 ? -10.161 -2.832 -3.077 1.00 96.19 134 VAL A O 1
ATOM 1008 N N . TRP A 1 135 ? -11.005 -0.784 -2.684 1.00 96.62 135 TRP A N 1
ATOM 1009 C CA . TRP A 1 135 ? -10.857 -0.253 -4.037 1.00 96.62 135 TRP A CA 1
ATOM 1010 C C . TRP A 1 135 ? -9.688 0.717 -4.091 1.00 96.62 135 TRP A C 1
ATOM 1012 O O . TRP A 1 135 ? -9.570 1.591 -3.235 1.00 96.62 135 TRP A O 1
ATOM 1022 N N . ILE A 1 136 ? -8.840 0.558 -5.106 1.00 96.75 136 ILE A N 1
ATOM 1023 C CA . ILE A 1 136 ? -7.606 1.326 -5.273 1.00 96.75 136 ILE A CA 1
ATOM 1024 C C . ILE A 1 136 ? -7.646 2.064 -6.612 1.00 96.75 136 ILE A C 1
ATOM 1026 O O . ILE A 1 136 ? -7.793 1.430 -7.659 1.00 96.75 136 ILE A O 1
ATOM 1030 N N . GLY A 1 137 ? -7.487 3.387 -6.577 1.00 95.94 137 GLY A N 1
ATOM 1031 C CA . GLY A 1 137 ? -7.264 4.214 -7.762 1.00 95.94 137 GLY A CA 1
ATOM 1032 C C . GLY A 1 137 ? -5.768 4.342 -8.048 1.00 95.94 137 GLY A C 1
ATOM 1033 O O . GLY A 1 137 ? -5.036 4.881 -7.217 1.00 95.94 137 GLY A O 1
ATOM 1034 N N . THR A 1 138 ? -5.311 3.850 -9.203 1.00 91.75 138 THR A N 1
ATOM 1035 C CA . THR A 1 138 ? -3.887 3.812 -9.604 1.00 91.75 138 THR A 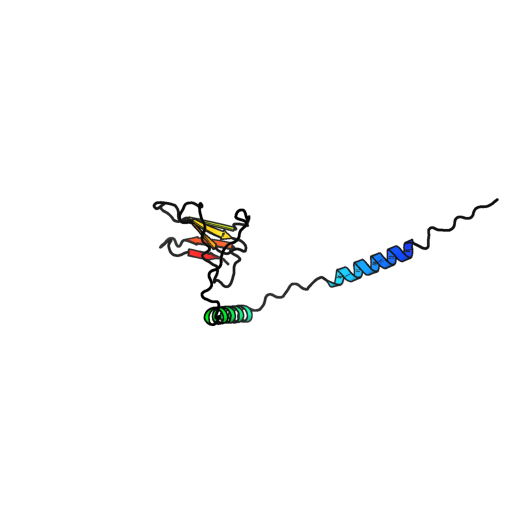CA 1
ATOM 1036 C C . THR A 1 138 ? -3.589 4.612 -10.857 1.00 91.75 138 THR A C 1
ATOM 1038 O O . THR A 1 138 ? -4.438 4.545 -11.774 1.00 91.75 138 THR A O 1
#

Radius of gyration: 28.09 Å; Cα contacts (8 Å, |Δi|>4): 159; chains: 1; bounding box: 80×78×46 Å

Mean predicted aligned error: 12.42 Å

Solvent-accessible surface area (backbone atoms only — not comparable to full-atom values): 8630 Å² total; per-residue (Å²): 142,82,89,81,94,83,85,77,74,72,61,57,58,55,55,50,51,54,51,52,53,56,56,58,60,58,68,74,67,70,71,71,80,76,76,74,74,53,70,66,58,52,50,53,51,48,54,50,49,53,50,52,57,73,69,41,94,63,64,84,64,79,87,78,89,87,68,78,93,81,74,85,79,59,71,56,30,71,32,67,54,80,76,68,66,101,41,39,41,37,38,39,16,15,53,68,75,17,32,33,38,19,70,54,72,69,78,52,76,44,80,76,34,89,86,54,97,56,36,38,22,64,36,43,46,59,39,93,92,44,66,91,42,73,49,75,41,103

Secondary structure (DSSP, 8-state):
-------SSHHHHHHHHHHHHHHHHHGGG-PPPPPPPPHHHHHHHHHHHHHHHHH-TTTTPPP-----S-----EEEEEE-SS--SS--EEEEESSS-EEEESSTTSS-EE--TTSS-----EEEE-TT-TTSEEEE-